Protein AF-A0A1T4KXM9-F1 (afdb_monomer)

Structure (mmCIF, N/CA/C/O backbone):
data_AF-A0A1T4KXM9-F1
#
_entry.id   AF-A0A1T4KXM9-F1
#
loop_
_atom_site.group_PDB
_atom_site.id
_atom_site.type_symbol
_atom_site.label_atom_id
_atom_site.label_alt_id
_atom_site.label_comp_id
_atom_site.label_asym_id
_atom_site.label_entity_id
_atom_site.label_seq_id
_atom_site.pdbx_PDB_ins_code
_atom_site.Cartn_x
_atom_site.Cartn_y
_atom_site.Cartn_z
_atom_site.occupancy
_atom_site.B_iso_or_equiv
_atom_site.auth_seq_id
_atom_site.auth_comp_id
_atom_site.auth_asym_id
_atom_site.auth_atom_id
_atom_site.pdbx_PDB_model_num
ATOM 1 N N . MET A 1 1 ? -17.408 10.263 16.380 1.00 75.19 1 MET A N 1
ATOM 2 C CA . MET A 1 1 ? -17.106 9.754 15.026 1.00 75.19 1 MET A CA 1
ATOM 3 C C . MET A 1 1 ? -15.689 9.229 15.043 1.00 75.19 1 MET A C 1
ATOM 5 O O . MET A 1 1 ? -14.836 9.915 15.594 1.00 75.19 1 MET A O 1
ATOM 9 N N . GLN A 1 2 ? -15.456 8.025 14.525 1.00 80.44 2 GLN A N 1
ATOM 10 C CA . GLN A 1 2 ? -14.093 7.549 14.283 1.00 80.44 2 GLN A CA 1
ATOM 11 C C . GLN A 1 2 ? -13.623 8.101 12.924 1.00 80.44 2 GLN A C 1
ATOM 13 O O . GLN A 1 2 ? -14.455 8.196 12.019 1.00 80.44 2 GLN A O 1
ATOM 1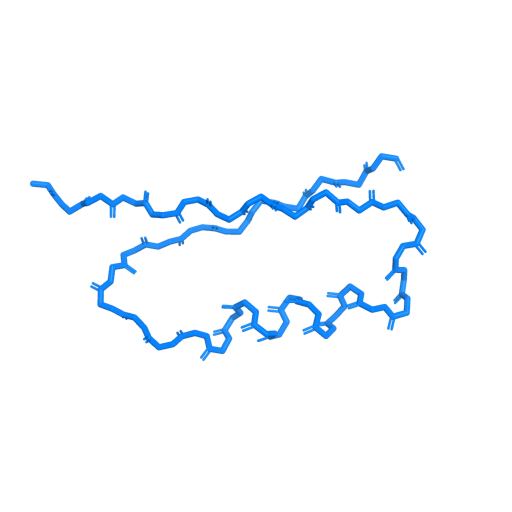8 N N . PRO A 1 3 ? -12.363 8.546 12.782 1.00 87.62 3 PRO A N 1
ATOM 19 C CA . PRO A 1 3 ? -11.852 9.023 11.501 1.00 87.62 3 PRO A CA 1
ATOM 20 C C . PRO A 1 3 ? -11.678 7.853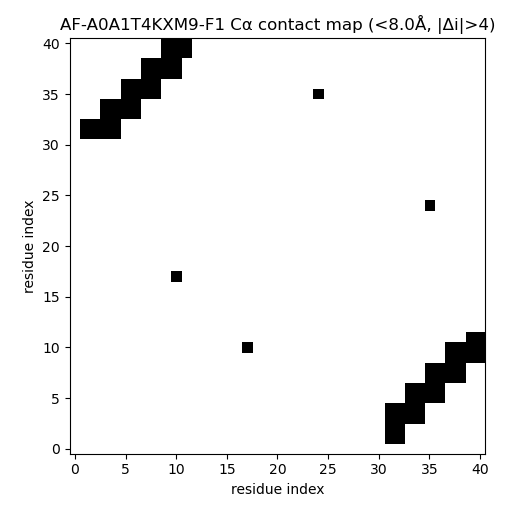 10.524 1.00 87.62 3 PRO A C 1
ATOM 22 O O . PRO A 1 3 ? -11.253 6.776 10.935 1.00 87.62 3 PRO A O 1
ATOM 25 N N . ILE A 1 4 ? -11.975 8.086 9.243 1.00 94.50 4 ILE A N 1
ATOM 26 C CA . ILE A 1 4 ? -11.656 7.149 8.159 1.00 94.50 4 ILE A CA 1
ATOM 27 C C . ILE A 1 4 ? -10.252 7.475 7.649 1.00 94.50 4 ILE A C 1
ATOM 29 O O . ILE A 1 4 ? -9.927 8.645 7.430 1.00 94.50 4 ILE A O 1
ATOM 33 N N . VAL A 1 5 ? -9.422 6.450 7.467 1.00 95.25 5 VAL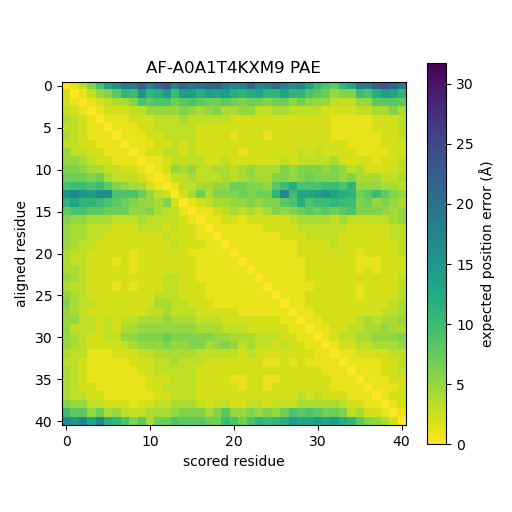 A N 1
ATOM 34 C CA . VAL A 1 5 ? -8.091 6.590 6.864 1.00 95.25 5 VAL A CA 1
ATOM 35 C C . VAL A 1 5 ? -8.174 6.300 5.367 1.00 95.25 5 VAL A C 1
ATOM 37 O O . VAL A 1 5 ? -8.450 5.173 4.970 1.00 95.25 5 VAL A O 1
ATOM 40 N N . SER A 1 6 ? -7.892 7.297 4.532 1.00 96.69 6 SER A N 1
ATOM 41 C CA . SER A 1 6 ? -7.817 7.115 3.078 1.00 96.69 6 SER A CA 1
ATOM 42 C C . SER A 1 6 ? -6.376 6.840 2.649 1.00 96.69 6 SER A C 1
ATOM 44 O O . SER A 1 6 ? -5.481 7.654 2.886 1.00 96.69 6 SER A O 1
ATOM 46 N N . ILE A 1 7 ? -6.144 5.699 2.003 1.00 95.69 7 ILE A N 1
ATOM 47 C CA . ILE A 1 7 ? -4.858 5.326 1.406 1.00 95.69 7 ILE A CA 1
ATOM 48 C C . ILE A 1 7 ? -4.922 5.655 -0.085 1.00 95.69 7 ILE A C 1
ATOM 50 O O . ILE A 1 7 ? -5.692 5.041 -0.819 1.00 95.69 7 ILE A O 1
ATOM 54 N N . LEU A 1 8 ? -4.109 6.609 -0.541 1.00 95.44 8 LEU A N 1
ATOM 55 C CA . LEU A 1 8 ? -3.981 6.935 -1.962 1.00 95.44 8 LEU A CA 1
ATOM 56 C C . LEU A 1 8 ? -2.817 6.147 -2.575 1.00 95.44 8 LEU A C 1
ATOM 58 O O . LEU A 1 8 ? -1.680 6.259 -2.114 1.00 95.44 8 LEU A O 1
ATOM 62 N N . MET A 1 9 ? -3.099 5.382 -3.626 1.00 94.88 9 MET A N 1
ATOM 63 C CA . MET A 1 9 ? -2.129 4.587 -4.376 1.00 94.88 9 MET A CA 1
ATOM 64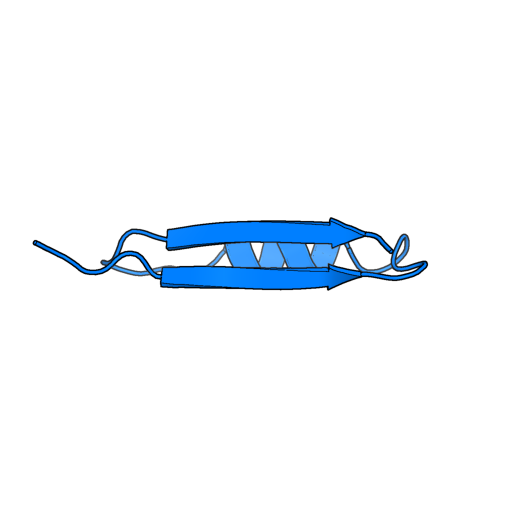 C C . MET A 1 9 ? -2.095 5.067 -5.835 1.00 94.88 9 MET A C 1
ATOM 66 O O . MET A 1 9 ? -2.821 4.528 -6.669 1.00 94.88 9 MET A O 1
ATOM 70 N N . PRO A 1 10 ? -1.293 6.097 -6.151 1.00 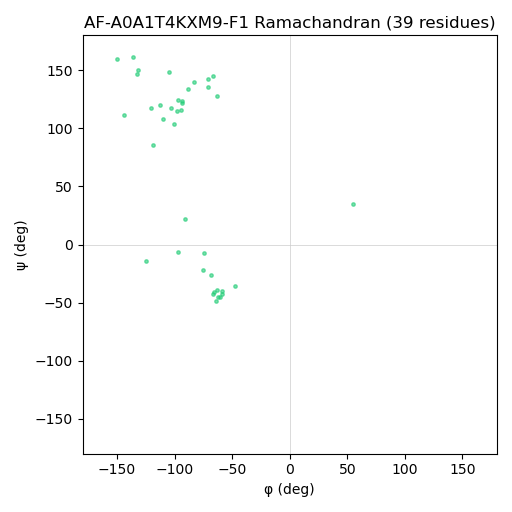92.00 10 PRO A N 1
ATOM 71 C CA . PRO A 1 10 ? -1.037 6.473 -7.534 1.00 92.00 10 PRO A CA 1
ATOM 72 C C . PRO A 1 10 ? -0.149 5.420 -8.211 1.00 92.00 10 PRO A C 1
ATOM 74 O O . PRO A 1 10 ? 0.847 4.972 -7.635 1.00 92.00 10 PRO A O 1
ATOM 77 N N . THR A 1 11 ? -0.500 5.030 -9.430 1.00 87.94 11 THR A N 1
ATOM 78 C CA . THR A 1 11 ? 0.189 4.022 -10.234 1.00 87.94 11 THR A CA 1
ATOM 79 C C . THR A 1 11 ? 0.403 4.525 -11.660 1.00 87.94 11 THR A C 1
ATOM 81 O O . THR A 1 11 ? -0.375 5.297 -12.193 1.00 87.94 11 THR A O 1
ATOM 84 N N . TYR A 1 12 ? 1.516 4.102 -12.253 1.00 84.81 12 TYR A N 1
ATOM 85 C CA . TYR A 1 12 ? 1.893 4.262 -13.661 1.00 84.81 12 TYR A CA 1
ATOM 86 C C . TYR A 1 12 ? 2.666 3.028 -14.175 1.00 84.81 12 TYR A C 1
ATOM 88 O O . TYR A 1 12 ? 3.781 2.780 -13.715 1.00 84.81 12 TYR A O 1
ATOM 96 N N . ASN A 1 13 ? 2.115 2.216 -15.083 1.00 83.19 13 ASN A N 1
ATOM 97 C CA . ASN A 1 13 ? 2.756 0.976 -15.583 1.00 83.19 13 ASN A CA 1
ATOM 98 C C . ASN A 1 13 ? 3.174 -0.043 -14.479 1.00 83.19 13 ASN A C 1
ATOM 100 O O . ASN A 1 13 ? 4.197 -0.724 -14.596 1.00 83.19 13 ASN A O 1
ATOM 104 N N . HIS A 1 14 ? 2.403 -0.172 -13.387 1.00 77.19 14 HIS A N 1
ATOM 105 C CA . HIS A 1 14 ? 2.761 -0.999 -12.210 1.00 77.19 14 HIS A CA 1
ATOM 106 C C . HIS A 1 14 ? 2.262 -2.456 -12.260 1.00 77.19 14 HIS A C 1
ATOM 108 O O . HIS A 1 14 ? 2.191 -3.107 -11.216 1.00 77.19 14 HIS A O 1
ATOM 114 N N . GLU A 1 15 ? 1.961 -3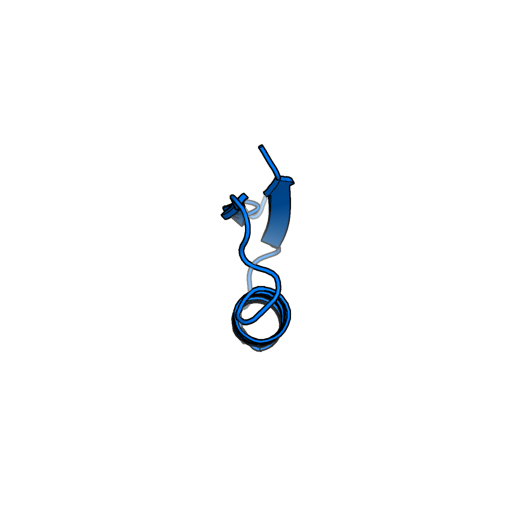.009 -13.440 1.00 80.38 15 GLU A N 1
ATOM 115 C CA . GLU A 1 15 ? 1.364 -4.351 -13.609 1.00 80.38 15 GLU A CA 1
ATOM 116 C C . GLU A 1 15 ? 2.050 -5.455 -12.780 1.00 80.38 15 GLU A C 1
ATOM 118 O O . GLU A 1 15 ? 1.394 -6.348 -12.250 1.00 80.38 15 GLU A O 1
ATOM 123 N N . LYS A 1 16 ? 3.377 -5.380 -12.617 1.00 87.31 16 LYS A N 1
ATOM 124 C CA . LYS A 1 16 ? 4.165 -6.391 -11.892 1.00 87.31 16 LYS A CA 1
ATOM 125 C C . LYS A 1 16 ? 4.039 -6.327 -10.368 1.00 87.31 16 LYS A C 1
ATOM 127 O O . LYS A 1 16 ? 4.338 -7.318 -9.711 1.00 87.31 16 LYS A O 1
ATOM 132 N N . TYR A 1 17 ? 3.650 -5.183 -9.808 1.00 89.56 17 TYR A N 1
ATOM 133 C CA . TYR A 1 17 ? 3.704 -4.926 -8.361 1.00 89.56 17 TYR A CA 1
ATOM 134 C C . TYR A 1 17 ? 2.364 -4.504 -7.764 1.00 89.56 17 TYR A C 1
ATOM 136 O O . TYR A 1 17 ? 2.209 -4.536 -6.543 1.00 89.56 17 TYR A O 1
ATOM 144 N N . ILE A 1 18 ? 1.392 -4.142 -8.604 1.00 92.62 18 ILE A N 1
ATOM 145 C CA . ILE A 1 18 ? 0.101 -3.631 -8.154 1.00 92.62 18 ILE A CA 1
ATOM 146 C C . ILE A 1 18 ? -0.637 -4.636 -7.264 1.00 92.62 18 ILE A C 1
ATOM 148 O O . ILE A 1 18 ? -1.102 -4.272 -6.188 1.00 92.62 18 ILE A O 1
ATOM 152 N N . SER A 1 19 ? -0.633 -5.923 -7.623 1.00 94.31 19 SER A N 1
ATOM 153 C CA . SER A 1 19 ? -1.266 -6.969 -6.811 1.00 94.31 19 SER A CA 1
ATOM 154 C C . SER A 1 19 ? -0.623 -7.092 -5.429 1.00 94.31 19 SER A C 1
ATOM 156 O O . SER A 1 19 ? -1.326 -7.099 -4.424 1.00 94.31 19 SER A O 1
ATOM 158 N N . GLN A 1 20 ? 0.712 -7.098 -5.358 1.00 95.81 20 GLN A N 1
ATOM 159 C CA . GLN A 1 20 ? 1.437 -7.176 -4.087 1.00 95.81 20 GLN A CA 1
ATOM 160 C C . GLN A 1 20 ? 1.163 -5.951 -3.198 1.00 95.81 20 GLN A C 1
ATOM 162 O O . GLN A 1 20 ? 1.028 -6.078 -1.980 1.00 95.81 20 GLN A O 1
ATOM 167 N N . ALA A 1 21 ? 1.083 -4.759 -3.794 1.00 94.44 21 ALA A N 1
ATOM 168 C CA . ALA A 1 21 ? 0.793 -3.525 -3.071 1.00 94.44 21 ALA A CA 1
ATOM 169 C C . ALA A 1 21 ? -0.638 -3.518 -2.503 1.00 94.44 21 ALA A C 1
ATOM 171 O O . ALA A 1 21 ? -0.835 -3.154 -1.341 1.00 94.44 21 ALA A O 1
ATOM 172 N N . ILE A 1 22 ? -1.619 -3.977 -3.286 1.00 95.56 22 ILE A N 1
ATOM 173 C CA . ILE A 1 22 ? -3.014 -4.124 -2.850 1.00 95.56 22 ILE A CA 1
ATOM 174 C C . ILE A 1 22 ? -3.120 -5.157 -1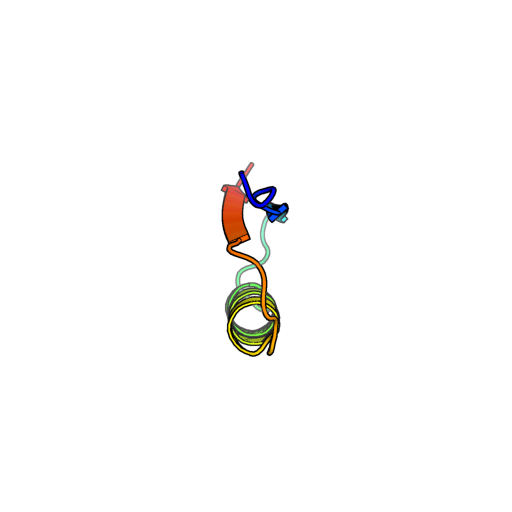.727 1.00 95.56 22 ILE A C 1
ATOM 176 O O . ILE A 1 22 ? -3.717 -4.875 -0.691 1.00 95.56 22 ILE A O 1
ATOM 180 N N . GLU A 1 23 ? -2.512 -6.333 -1.890 1.00 97.38 23 GLU A N 1
ATOM 181 C CA . GLU A 1 23 ? -2.510 -7.383 -0.863 1.00 97.38 23 GLU A CA 1
ATOM 182 C C . GLU A 1 23 ? -1.881 -6.893 0.447 1.00 97.38 23 GLU A C 1
ATOM 184 O O . GLU A 1 23 ? -2.410 -7.151 1.530 1.00 97.38 23 GLU A O 1
ATOM 189 N N . SER A 1 24 ? -0.797 -6.117 0.358 1.00 96.38 24 SER A N 1
ATOM 190 C CA . SER A 1 24 ? -0.163 -5.485 1.517 1.00 96.38 24 SER A CA 1
ATOM 191 C C . SER A 1 24 ? -1.120 -4.536 2.246 1.00 96.38 24 SER A C 1
ATOM 193 O O . SER A 1 24 ? -1.247 -4.614 3.473 1.00 96.38 24 SER A O 1
ATOM 195 N N . ALA A 1 25 ? -1.853 -3.689 1.515 1.00 96.00 25 ALA A N 1
ATOM 196 C CA . ALA A 1 25 ? -2.852 -2.793 2.096 1.00 96.00 25 ALA A CA 1
ATOM 197 C C . ALA A 1 25 ? -4.039 -3.560 2.713 1.00 96.00 25 ALA A C 1
ATOM 199 O O . ALA A 1 25 ? -4.471 -3.246 3.817 1.00 96.00 25 ALA A O 1
ATOM 200 N N . LEU A 1 26 ? -4.529 -4.616 2.060 1.00 96.25 26 LEU A N 1
ATOM 201 C CA . LEU A 1 26 ? -5.620 -5.451 2.581 1.00 96.25 26 LEU A CA 1
ATOM 202 C C . LEU A 1 26 ? -5.219 -6.268 3.818 1.00 96.25 26 LEU A C 1
ATOM 204 O O . LEU A 1 26 ? -6.070 -6.603 4.639 1.00 96.25 26 LEU A O 1
ATOM 208 N N . SER A 1 27 ? -3.932 -6.585 3.975 1.00 97.38 27 SER A N 1
ATOM 209 C CA . SER A 1 27 ? -3.423 -7.358 5.116 1.00 97.38 27 SER A CA 1
ATOM 210 C C . SER A 1 27 ? -3.352 -6.572 6.434 1.00 97.38 27 SER A C 1
ATOM 212 O O . SER A 1 27 ? -3.068 -7.158 7.485 1.00 97.38 27 SER A O 1
ATOM 214 N N . GLN A 1 28 ? -3.597 -5.257 6.400 1.00 95.56 28 GLN A N 1
ATOM 215 C CA . GLN A 1 28 ? -3.497 -4.400 7.576 1.00 95.56 28 GLN A CA 1
ATOM 216 C C . GLN A 1 28 ? -4.521 -4.804 8.643 1.00 95.56 28 GLN A C 1
ATOM 218 O O . GLN A 1 28 ? -5.723 -4.896 8.399 1.00 95.56 28 GLN A O 1
ATOM 223 N N . LYS A 1 29 ? -4.036 -5.012 9.870 1.00 95.94 29 LYS A N 1
ATOM 224 C CA . LYS A 1 29 ? -4.873 -5.258 11.049 1.00 95.94 29 LYS A CA 1
ATOM 225 C C . LYS A 1 29 ? -4.980 -3.971 11.844 1.00 95.94 29 LYS A C 1
ATOM 227 O O . LYS A 1 29 ? -4.046 -3.593 12.546 1.00 95.94 29 LYS A O 1
ATOM 232 N N . THR A 1 30 ? -6.120 -3.309 11.728 1.00 92.44 30 THR A N 1
ATOM 233 C CA . THR A 1 30 ? -6.389 -2.037 12.391 1.00 92.44 30 THR A CA 1
ATOM 234 C C . THR A 1 30 ? -7.787 -2.023 13.011 1.00 92.44 30 THR A C 1
ATOM 236 O O . THR A 1 30 ? -8.631 -2.852 12.686 1.00 92.44 30 THR A O 1
ATOM 239 N N . GLN A 1 31 ? -7.999 -1.099 13.945 1.00 93.75 31 GLN A N 1
ATOM 240 C CA . GLN A 1 31 ? -9.266 -0.858 14.640 1.00 93.75 31 GLN A CA 1
ATOM 241 C C . GLN A 1 31 ? -10.083 0.290 14.029 1.00 93.75 31 GLN A C 1
ATOM 243 O O . GLN A 1 31 ? -11.195 0.535 14.483 1.00 93.75 31 GLN A O 1
ATOM 248 N N . TYR A 1 32 ? -9.515 1.015 13.060 1.00 92.88 32 TYR A N 1
ATOM 249 C CA . TYR A 1 32 ? -10.177 2.115 12.362 1.00 92.88 32 TYR A CA 1
ATOM 250 C C . TYR A 1 32 ? -10.606 1.697 10.958 1.00 92.88 32 TYR A C 1
ATOM 252 O O . TYR A 1 32 ? -9.930 0.903 10.300 1.00 92.88 32 TYR A O 1
ATOM 260 N N . ASP A 1 33 ? -11.710 2.281 10.499 1.00 95.19 33 ASP A N 1
ATOM 261 C CA . ASP A 1 33 ? -12.164 2.140 9.123 1.00 95.19 33 ASP A CA 1
ATOM 262 C C . ASP A 1 33 ? -11.178 2.820 8.168 1.00 95.19 33 ASP A C 1
ATOM 264 O O . ASP A 1 33 ? -10.574 3.856 8.478 1.00 95.19 33 ASP A O 1
ATOM 268 N N . TRP A 1 34 ? -11.004 2.230 6.992 1.00 96.94 34 TRP A N 1
ATOM 269 C CA . TRP A 1 34 ? -10.093 2.742 5.981 1.00 96.94 34 TRP A CA 1
ATOM 270 C C . TRP A 1 34 ? -10.575 2.400 4.573 1.00 96.94 34 TRP A C 1
ATOM 272 O O . TRP A 1 34 ? -11.367 1.479 4.375 1.00 96.94 34 TRP A O 1
ATOM 282 N N . GLU A 1 35 ? -10.082 3.154 3.597 1.00 96.75 35 GLU A N 1
ATOM 283 C CA . GLU A 1 35 ? -10.355 2.964 2.173 1.00 96.75 35 GLU A CA 1
ATOM 284 C C . GLU A 1 35 ? -9.054 2.992 1.362 1.00 96.75 35 GLU A C 1
ATOM 286 O O . GLU A 1 35 ? -8.089 3.663 1.735 1.00 96.75 35 GLU A O 1
ATOM 291 N N . LEU A 1 36 ? -9.030 2.265 0.243 1.00 96.81 36 LEU A N 1
ATOM 292 C CA . LEU A 1 36 ? -7.934 2.276 -0.726 1.00 96.81 36 LEU A CA 1
ATOM 293 C C . LEU A 1 36 ? -8.414 2.901 -2.031 1.00 96.81 36 LEU A C 1
ATOM 295 O O . LEU A 1 36 ? -9.319 2.375 -2.674 1.00 96.81 36 LEU A O 1
ATOM 299 N N . LEU A 1 37 ? -7.773 3.992 -2.434 1.00 96.50 37 LEU A N 1
ATOM 300 C CA . LEU A 1 37 ? -8.045 4.705 -3.673 1.00 96.50 37 LEU A CA 1
ATOM 301 C C . LEU A 1 37 ? -6.862 4.506 -4.618 1.00 96.50 37 LEU A C 1
ATOM 303 O O . LEU A 1 37 ? -5.783 5.053 -4.390 1.00 96.50 37 LEU A O 1
ATOM 307 N N . ILE A 1 38 ? -7.064 3.707 -5.662 1.00 94.50 38 ILE A N 1
ATOM 308 C CA . ILE A 1 38 ? -6.049 3.440 -6.684 1.00 94.50 38 ILE A CA 1
ATOM 309 C C . ILE A 1 38 ? -6.318 4.369 -7.862 1.00 94.50 38 ILE A C 1
ATOM 311 O O . ILE A 1 38 ? -7.432 4.388 -8.386 1.00 94.50 38 ILE A O 1
ATOM 315 N N . ASN A 1 39 ? -5.311 5.144 -8.248 1.00 93.06 39 ASN A N 1
ATOM 316 C CA . ASN A 1 39 ? -5.372 6.028 -9.405 1.00 93.06 39 ASN A CA 1
ATOM 317 C C . ASN A 1 39 ? -4.271 5.616 -10.380 1.00 93.06 39 ASN A C 1
ATOM 319 O O . ASN A 1 39 ? -3.105 5.668 -10.004 1.00 93.06 39 ASN A O 1
ATOM 323 N N . ASP A 1 40 ? -4.653 5.192 -11.580 1.00 83.75 40 ASP A N 1
ATOM 324 C CA . ASP A 1 40 ? -3.728 4.828 -12.649 1.00 83.75 40 ASP A CA 1
ATOM 325 C C . ASP A 1 40 ? -3.688 5.969 -13.671 1.00 83.75 40 ASP A C 1
ATOM 327 O O . ASP A 1 40 ? -4.727 6.297 -14.252 1.00 83.75 40 ASP A O 1
ATOM 331 N N . ASP A 1 41 ? -2.514 6.584 -13.831 1.00 75.06 41 ASP A N 1
ATOM 332 C CA . ASP A 1 41 ? -2.244 7.651 -14.811 1.00 75.06 41 ASP A CA 1
ATOM 333 C C . ASP A 1 41 ? -1.833 7.084 -16.183 1.00 75.06 41 ASP A C 1
ATOM 335 O O . ASP A 1 41 ? -1.014 6.132 -16.230 1.00 75.06 41 ASP A O 1
#

Secondary structure (DSSP, 8-state):
-PPPEEEEEEESS-TTTHHHHHHHHHT---SS-EEEEEEE-

Nearest PDB structures (foldseek):
  7ofy-assembly1_A  TM=4.192E-01  e=5.095E+00  Agrobacterium tumefaciens
  3n6v-assembly3_F  TM=3.887E-01  e=5.839E+00  Rattus norvegicus
  3n6v-assembly1_B  TM=3.895E-01  e=5.839E+00  Rattus norvegicus

Organism: NCBI:txid225004

Radius of gyration: 11.7 Å; Cα contacts (8 Å, |Δi|>4): 40; chains: 1; bounding box: 21×17×31 Å

Foldseek 3Di:
DFDEAEAEAEDEPCVPCPVVVVVVVVPDDDPGHYDYHYHYD

Solvent-accessible surface area (backbone atoms only — not comparable to full-atom values): 2763 Å² total; per-residue (Å²): 133,83,72,73,47,78,43,79,43,79,40,65,93,44,82,93,47,49,65,61,55,48,51,56,62,70,65,62,88,73,95,62,57,67,49,81,48,77,45,78,108

InterPro domains:
  IPR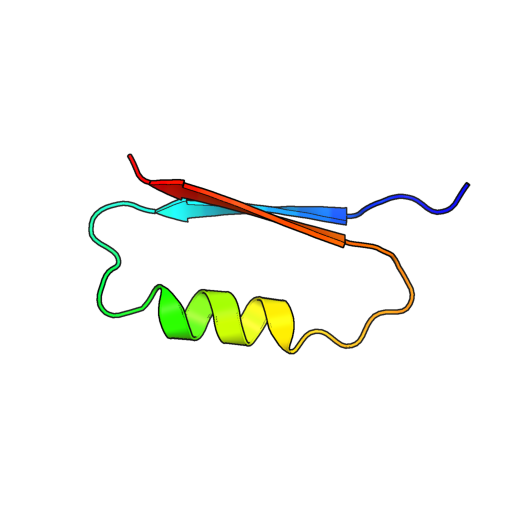001173 Glycosyltransferase 2-like [PF00535] (6-41)
  IPR029044 Nucleotide-diphospho-sugar transferases [G3DSA:3.90.550.10] (1-41)
  IPR029044 Nucleotide-diphospho-sugar transferases [SSF53448] (3-41)

Mean predicted aligned error: 3.64 Å

pLDDT: mean 91.54, std 6.39, range [75.06, 97.38]

Sequence (41 aa):
MQPIVSILMPTYNHEKYISQAIESALSQKTQYD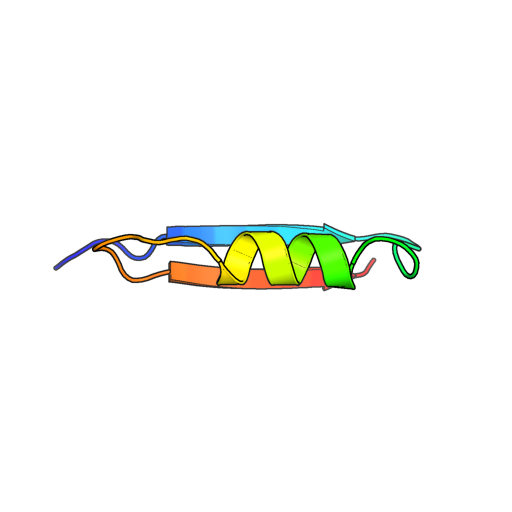WELLINDD